Protein AF-A0ABD4S9Z8-F1 (afdb_monomer)

Foldseek 3Di:
DDQPLVVLLCCVPVVVPQPLVVLLVCCVVVSDPQVSSCVRNVDRNVVVVVVDDD

InterPro domains:
  IPR010022 Protein of unknown function XkdX [PF09693] (24-45)

Solvent-accessible surface area (backbone atoms only — not comparable to full-atom values): 3301 Å² total; per-residue (Å²): 133,82,52,68,65,59,53,50,34,43,39,36,72,76,67,62,54,78,57,63,69,65,57,48,49,38,39,75,72,66,71,40,50,59,67,52,45,24,70,50,71,72,44,60,52,65,69,52,53,76,74,45,88,131

Sequence (54 aa):
MMTQVQELQMFWNDWGNHDLSFYKVYVQCGAITKEDYKTVTGQDYDAVAETQPS

Radius of gyration: 10.56 Å; Cα contacts (8 Å, |Δi|>4): 43; chains: 1; bounding box: 22×18×35 Å

Mean predicted aligned error: 3.48 Å

pLDDT: mean 91.5, std 9.42, range [56.12, 97.69]

Structure (mmCIF, N/CA/C/O backbone):
data_AF-A0ABD4S9Z8-F1
#
_entry.id   AF-A0ABD4S9Z8-F1
#
loop_
_atom_site.group_PDB
_atom_site.id
_atom_site.type_symbol
_atom_site.label_atom_id
_atom_site.label_alt_id
_atom_site.label_comp_id
_atom_site.label_asym_id
_atom_site.label_entity_id
_atom_site.label_seq_id
_atom_site.pdbx_PDB_ins_code
_atom_site.Cartn_x
_atom_site.Cartn_y
_atom_site.Cartn_z
_atom_site.occupancy
_atom_site.B_iso_or_equiv
_atom_site.auth_seq_id
_atom_site.auth_comp_id
_atom_site.auth_asym_id
_atom_site.auth_atom_id
_atom_site.pdbx_PDB_model_num
ATOM 1 N N . MET A 1 1 ? 3.249 -5.786 21.374 1.00 73.88 1 MET A N 1
ATOM 2 C CA . MET A 1 1 ? 3.471 -6.424 20.059 1.00 73.88 1 MET A CA 1
ATOM 3 C C . MET A 1 1 ? 3.202 -5.353 19.012 1.00 73.88 1 MET A C 1
ATOM 5 O O . MET A 1 1 ? 2.287 -4.570 19.244 1.00 73.88 1 MET A O 1
ATOM 9 N N . MET A 1 2 ? 4.029 -5.232 17.971 1.00 83.62 2 MET A N 1
ATOM 10 C CA . MET A 1 2 ? 3.834 -4.218 16.920 1.00 83.62 2 MET A CA 1
ATOM 11 C C . MET A 1 2 ? 2.595 -4.543 16.080 1.00 83.62 2 MET A C 1
ATOM 13 O O . MET A 1 2 ? 2.220 -5.711 15.978 1.00 83.62 2 MET A O 1
ATOM 17 N N . THR A 1 3 ? 1.953 -3.527 15.503 1.00 94.56 3 THR A N 1
ATOM 18 C CA . THR A 1 3 ? 0.875 -3.754 14.528 1.00 94.56 3 THR A CA 1
ATOM 19 C C . THR A 1 3 ? 1.452 -4.153 13.170 1.00 94.56 3 THR A C 1
ATOM 21 O O . THR A 1 3 ? 2.609 -3.852 12.871 1.00 94.56 3 THR A O 1
ATOM 24 N N . GLN A 1 4 ? 0.632 -4.776 12.316 1.00 95.00 4 GLN A N 1
ATOM 25 C CA . GLN A 1 4 ? 1.067 -5.165 10.970 1.00 95.00 4 GLN A CA 1
ATOM 26 C C . GLN A 1 4 ? 1.564 -3.959 10.157 1.00 95.00 4 GLN A C 1
ATOM 28 O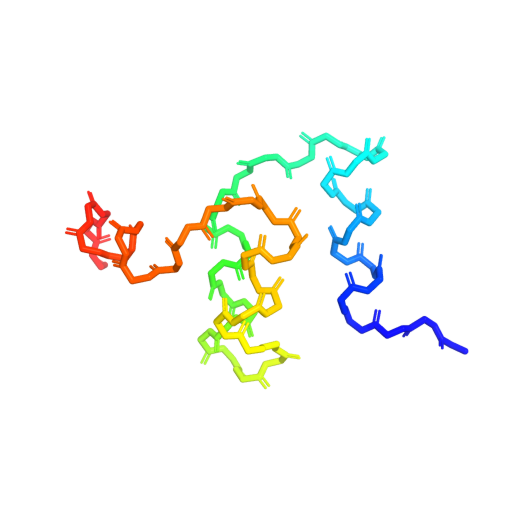 O . GLN A 1 4 ? 2.569 -4.057 9.463 1.00 95.00 4 GLN A O 1
ATOM 33 N N . VAL A 1 5 ? 0.904 -2.803 10.285 1.00 95.56 5 VAL A N 1
ATOM 34 C CA . VAL A 1 5 ? 1.297 -1.558 9.604 1.00 95.56 5 VAL A CA 1
ATOM 35 C C . VAL A 1 5 ? 2.669 -1.072 10.072 1.00 95.56 5 VAL A C 1
ATOM 37 O O . VAL A 1 5 ? 3.493 -0.694 9.245 1.00 95.56 5 VAL A O 1
ATOM 40 N N . GLN A 1 6 ? 2.944 -1.121 11.378 1.00 95.56 6 GLN A N 1
ATOM 41 C CA . GLN A 1 6 ? 4.234 -0.698 11.935 1.00 95.56 6 GLN A CA 1
ATOM 42 C C . GLN A 1 6 ? 5.384 -1.603 11.476 1.00 95.56 6 GLN A C 1
ATOM 44 O O . GLN A 1 6 ? 6.458 -1.109 11.144 1.00 95.56 6 GLN A O 1
ATOM 49 N N . GLU A 1 7 ? 5.151 -2.914 11.401 1.00 95.94 7 GLU A N 1
ATOM 50 C CA . GLU A 1 7 ? 6.128 -3.867 10.863 1.00 95.94 7 GLU A CA 1
ATOM 51 C C . GLU A 1 7 ? 6.428 -3.586 9.381 1.00 95.94 7 GLU A C 1
ATOM 53 O O . GLU A 1 7 ? 7.584 -3.501 8.973 1.00 95.94 7 GLU A O 1
ATOM 58 N N . LEU A 1 8 ? 5.389 -3.348 8.578 1.00 96.50 8 LEU A N 1
ATOM 59 C CA . LEU A 1 8 ? 5.543 -3.031 7.158 1.00 96.50 8 LEU A CA 1
ATOM 60 C C . LEU A 1 8 ? 6.248 -1.686 6.928 1.00 96.50 8 LEU A C 1
ATOM 62 O O . LEU A 1 8 ? 7.051 -1.570 6.000 1.00 96.50 8 LEU A O 1
ATOM 66 N N . GLN A 1 9 ? 6.007 -0.692 7.789 1.00 95.94 9 GLN A N 1
ATOM 67 C CA . GLN A 1 9 ? 6.757 0.567 7.781 1.00 95.94 9 GLN A CA 1
ATOM 68 C C . GLN A 1 9 ? 8.239 0.359 8.100 1.00 95.94 9 GLN A C 1
ATOM 70 O O . GLN A 1 9 ? 9.070 1.029 7.492 1.00 95.94 9 GLN A O 1
ATOM 75 N N . MET A 1 10 ? 8.585 -0.568 8.996 1.00 96.31 10 MET A N 1
ATOM 76 C CA . MET A 1 10 ? 9.982 -0.917 9.268 1.00 96.31 10 MET A CA 1
ATOM 77 C C . MET A 1 10 ? 10.633 -1.576 8.045 1.00 96.31 10 MET A C 1
ATOM 79 O O . MET A 1 10 ? 11.737 -1.209 7.649 1.00 96.31 10 MET A O 1
ATOM 83 N N . PHE A 1 11 ? 9.929 -2.496 7.375 1.00 95.56 11 PHE A N 1
ATOM 84 C CA . PHE A 1 11 ? 10.442 -3.111 6.146 1.00 95.56 11 PHE A CA 1
ATOM 85 C C . PHE A 1 11 ? 10.679 -2.090 5.034 1.00 95.56 11 PHE A C 1
ATOM 87 O O . PHE A 1 11 ? 11.668 -2.191 4.308 1.00 95.56 11 PHE A O 1
ATOM 94 N N . TRP A 1 12 ? 9.794 -1.098 4.927 1.00 96.44 12 TRP A N 1
ATOM 95 C CA . TRP A 1 12 ? 9.911 -0.042 3.929 1.00 96.44 12 TRP A CA 1
ATOM 96 C C . TRP A 1 12 ? 11.048 0.933 4.255 1.00 96.44 12 TRP A C 1
ATOM 98 O O . TRP A 1 12 ? 11.901 1.185 3.411 1.00 96.44 12 TRP A O 1
ATOM 108 N N . ASN A 1 13 ? 11.075 1.482 5.473 1.00 95.12 13 ASN A N 1
ATOM 109 C CA . ASN A 1 13 ? 11.978 2.580 5.829 1.00 95.12 13 ASN A CA 1
ATOM 110 C C . ASN A 1 13 ? 13.366 2.109 6.274 1.00 95.12 13 ASN A C 1
ATOM 112 O O . ASN A 1 13 ? 14.362 2.730 5.913 1.00 95.12 13 ASN A O 1
ATOM 116 N N . ASP A 1 14 ? 13.439 1.031 7.056 1.00 93.94 14 ASP A N 1
ATOM 117 C CA . ASP A 1 14 ? 14.690 0.586 7.675 1.00 93.94 14 ASP A CA 1
ATOM 118 C C . ASP A 1 14 ? 15.374 -0.514 6.860 1.00 93.94 14 ASP A C 1
ATOM 120 O O . ASP A 1 14 ? 16.601 -0.570 6.799 1.00 93.94 14 ASP A O 1
ATOM 124 N N . TRP A 1 15 ? 14.596 -1.419 6.254 1.00 92.56 15 TRP A N 1
ATOM 125 C CA . TRP A 1 15 ? 15.139 -2.569 5.511 1.00 92.56 15 TRP A CA 1
ATOM 126 C C . TRP A 1 15 ? 15.144 -2.353 3.993 1.00 92.56 15 TRP A C 1
ATOM 128 O O . TRP A 1 15 ? 15.699 -3.174 3.262 1.00 92.56 15 TRP A O 1
ATOM 138 N N . GLY A 1 16 ? 14.566 -1.244 3.520 1.00 93.06 16 GLY A N 1
ATOM 139 C CA . GLY A 1 16 ? 14.615 -0.814 2.122 1.00 93.06 16 GLY A CA 1
ATOM 140 C C . GLY A 1 16 ? 13.859 -1.720 1.150 1.00 93.06 16 GLY A C 1
ATOM 141 O O . GLY A 1 16 ? 14.174 -1.738 -0.043 1.00 93.06 16 GLY A O 1
ATOM 142 N N . ASN A 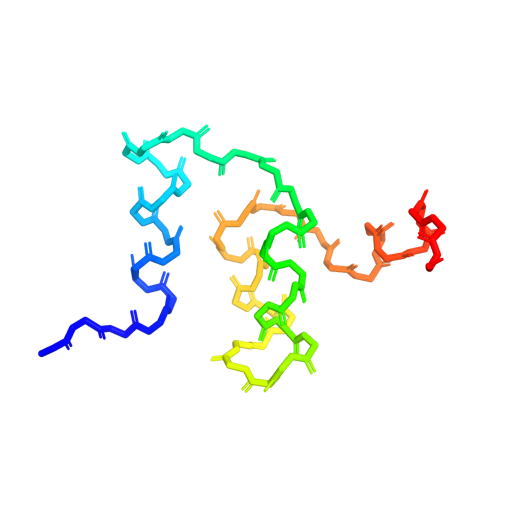1 17 ? 12.881 -2.497 1.627 1.00 92.25 17 ASN A N 1
ATOM 143 C CA . ASN A 1 17 ? 12.032 -3.274 0.734 1.00 92.25 17 ASN A CA 1
ATOM 144 C C . ASN A 1 17 ? 11.000 -2.349 0.083 1.00 92.25 17 ASN A C 1
ATOM 146 O O . ASN A 1 17 ? 9.986 -2.016 0.684 1.00 92.25 17 ASN A O 1
ATOM 150 N N . HIS A 1 18 ? 11.254 -1.942 -1.157 1.00 94.81 18 HIS A N 1
ATOM 151 C CA . HIS A 1 18 ? 10.351 -1.073 -1.912 1.00 94.81 18 HIS A CA 1
ATOM 152 C C . HIS A 1 18 ? 9.529 -1.813 -2.978 1.00 94.81 18 HIS A C 1
ATOM 154 O O . HIS A 1 18 ? 8.947 -1.180 -3.860 1.00 94.81 18 HIS A O 1
ATOM 160 N N . ASP A 1 19 ? 9.463 -3.148 -2.916 1.00 94.69 19 ASP A N 1
ATOM 161 C CA . ASP A 1 19 ? 8.616 -3.924 -3.822 1.00 94.69 19 ASP A CA 1
ATOM 162 C C . ASP A 1 19 ? 7.140 -3.766 -3.446 1.00 94.69 19 ASP A C 1
ATOM 164 O O . ASP A 1 19 ? 6.634 -4.381 -2.511 1.00 94.69 19 ASP A O 1
ATOM 168 N N . LEU A 1 20 ? 6.422 -2.956 -4.215 1.00 94.25 20 LEU A N 1
ATOM 169 C CA . LEU A 1 20 ? 4.991 -2.715 -4.039 1.00 94.25 20 LEU A CA 1
ATOM 170 C C . LEU A 1 20 ? 4.155 -4.003 -4.079 1.00 94.25 20 LEU A C 1
ATOM 172 O O . LEU A 1 20 ? 3.151 -4.107 -3.372 1.00 94.25 20 LEU A O 1
ATOM 176 N N . SER A 1 21 ? 4.583 -5.008 -4.848 1.00 93.38 21 SER A N 1
ATOM 177 C CA . SER A 1 21 ? 3.881 -6.292 -4.967 1.00 93.38 21 SER A CA 1
ATOM 178 C C . SER A 1 21 ? 3.854 -7.033 -3.632 1.00 93.38 21 SER A C 1
ATOM 180 O O . SER A 1 21 ? 2.828 -7.610 -3.277 1.00 93.38 21 SER A O 1
ATOM 182 N N . PHE A 1 22 ? 4.937 -6.942 -2.853 1.00 94.44 22 PHE A N 1
ATOM 183 C CA . PHE A 1 22 ? 5.014 -7.501 -1.504 1.00 94.44 22 PHE A CA 1
ATOM 184 C C . PHE A 1 22 ? 3.928 -6.910 -0.594 1.00 94.44 22 PHE A C 1
ATOM 186 O O . PHE A 1 22 ? 3.172 -7.653 0.025 1.00 94.44 2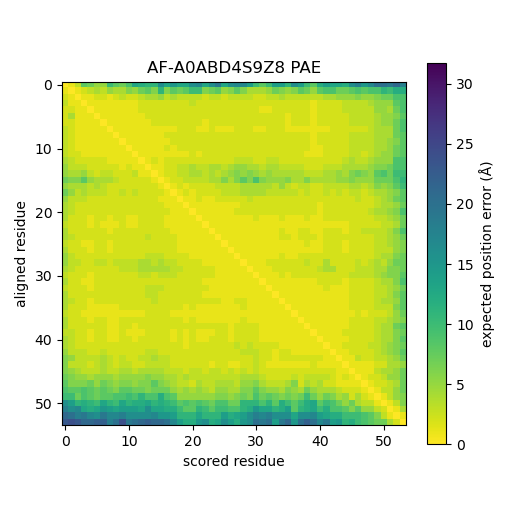2 PHE A O 1
ATOM 193 N N . TYR A 1 23 ? 3.777 -5.583 -0.567 1.00 95.94 23 TYR A N 1
ATOM 194 C CA . TYR A 1 23 ? 2.782 -4.903 0.273 1.00 95.94 23 TYR A CA 1
ATOM 195 C C . TYR A 1 23 ? 1.343 -5.108 -0.218 1.00 95.94 23 TYR A C 1
ATOM 197 O O . TYR A 1 23 ? 0.418 -5.173 0.594 1.00 95.94 23 TYR A O 1
ATOM 205 N N . LYS A 1 24 ? 1.136 -5.265 -1.534 1.00 94.44 24 LYS A N 1
ATOM 206 C CA . LYS A 1 24 ? -0.187 -5.564 -2.108 1.00 94.44 24 LYS A CA 1
ATOM 207 C C . LYS A 1 24 ? -0.764 -6.872 -1.577 1.00 94.44 24 LYS A C 1
ATOM 209 O O . LYS A 1 24 ? -1.970 -6.928 -1.339 1.00 94.44 24 LYS A O 1
ATOM 214 N N . VAL A 1 25 ? 0.072 -7.887 -1.348 1.00 94.81 25 VAL A N 1
ATOM 215 C C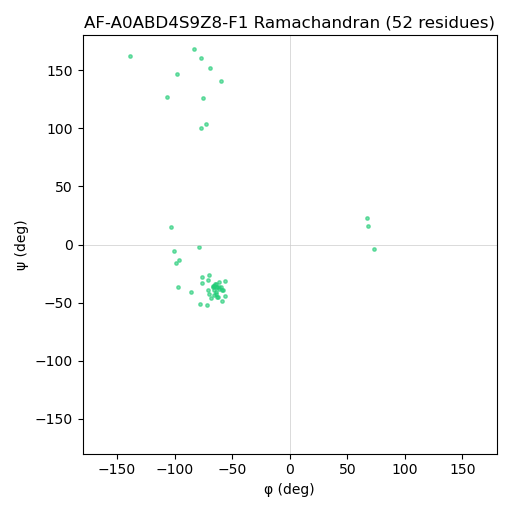A . VAL A 1 25 ? -0.369 -9.176 -0.788 1.00 94.81 25 VAL A CA 1
ATOM 216 C C . VAL A 1 25 ? -1.022 -8.984 0.583 1.00 94.81 25 VAL A C 1
ATOM 218 O O . VAL A 1 25 ? -2.066 -9.572 0.846 1.00 94.81 25 VAL A O 1
ATOM 221 N N . TYR A 1 26 ? -0.497 -8.094 1.430 1.00 96.19 26 TYR A N 1
ATOM 222 C CA . TYR A 1 26 ? -1.088 -7.821 2.746 1.00 96.19 26 TYR A CA 1
ATOM 223 C C . TYR A 1 26 ? -2.478 -7.186 2.645 1.00 96.19 26 TYR A C 1
ATOM 225 O O . TYR A 1 26 ? -3.349 -7.493 3.458 1.00 96.19 26 TYR A O 1
ATOM 233 N N . VAL A 1 27 ? -2.717 -6.355 1.625 1.00 95.88 27 VAL A N 1
ATOM 234 C CA . VAL A 1 27 ? -4.061 -5.831 1.330 1.00 95.88 27 VAL A CA 1
ATOM 235 C C . VAL A 1 27 ? -4.979 -6.953 0.842 1.00 95.88 27 VAL A C 1
ATOM 237 O O . VAL A 1 27 ? -6.105 -7.081 1.315 1.00 95.88 27 VAL A O 1
ATOM 240 N N . GLN A 1 28 ? -4.500 -7.799 -0.075 1.00 93.94 28 GLN A N 1
ATOM 241 C CA . GLN A 1 28 ? -5.277 -8.910 -0.642 1.00 93.94 28 GLN A CA 1
ATOM 242 C C . GLN A 1 28 ? -5.656 -9.963 0.406 1.00 93.94 28 GLN A C 1
ATOM 244 O O . GLN A 1 28 ? -6.745 -10.528 0.348 1.00 93.94 28 GLN A O 1
ATOM 249 N N . CYS A 1 29 ? -4.789 -10.196 1.392 1.00 94.69 29 CYS A N 1
ATOM 250 C CA . CYS A 1 29 ? -5.063 -11.068 2.531 1.00 94.69 29 CYS A CA 1
ATOM 251 C C . CYS A 1 29 ? -5.945 -10.409 3.607 1.00 94.69 29 CYS A C 1
ATOM 253 O O . CYS A 1 29 ? -6.256 -11.058 4.604 1.00 94.69 29 CYS A O 1
ATOM 255 N N . GLY A 1 30 ? -6.327 -9.136 3.446 1.00 94.88 30 GLY A N 1
ATOM 256 C CA . GLY A 1 30 ? -7.090 -8.379 4.442 1.00 94.88 30 GLY A CA 1
ATOM 257 C C . GLY A 1 30 ? -6.311 -8.077 5.726 1.00 94.88 30 GLY A C 1
ATOM 258 O O . GLY A 1 30 ? -6.917 -7.738 6.739 1.00 94.88 30 GLY A O 1
ATOM 259 N N . ALA A 1 31 ? -4.981 -8.215 5.702 1.00 96.12 31 ALA A N 1
ATOM 260 C CA . ALA A 1 31 ? -4.110 -7.953 6.846 1.00 96.12 31 ALA A CA 1
ATOM 261 C C . ALA A 1 31 ? -3.906 -6.448 7.089 1.00 96.12 31 ALA A C 1
ATOM 263 O O . ALA A 1 31 ? -3.685 -6.036 8.226 1.00 96.12 31 ALA A O 1
ATOM 264 N N . ILE A 1 32 ? -3.992 -5.638 6.029 1.00 96.88 32 ILE A N 1
ATOM 265 C CA . ILE A 1 32 ? -4.012 -4.171 6.083 1.00 96.88 32 ILE A CA 1
ATOM 266 C C . ILE A 1 32 ? -5.047 -3.617 5.097 1.00 96.88 32 ILE A C 1
ATOM 268 O O . ILE A 1 32 ? -5.457 -4.301 4.158 1.00 96.88 32 ILE A O 1
ATOM 272 N N . THR A 1 33 ? -5.452 -2.362 5.277 1.00 97.69 33 THR A N 1
ATOM 273 C CA . THR A 1 33 ? -6.339 -1.676 4.329 1.00 97.69 33 THR A CA 1
ATOM 274 C C . THR A 1 33 ? -5.565 -1.072 3.148 1.00 97.69 33 THR A C 1
ATOM 276 O O . THR A 1 33 ? -4.338 -0.949 3.165 1.00 97.69 33 THR A O 1
ATOM 279 N N . LYS A 1 34 ? -6.285 -0.633 2.108 1.00 97.06 34 LYS A N 1
ATOM 280 C CA .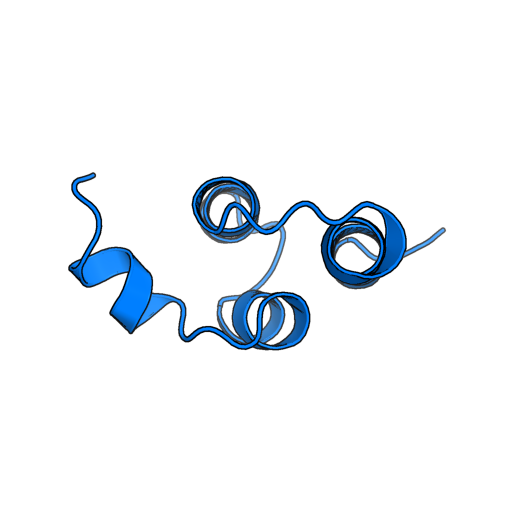 LYS A 1 34 ? -5.697 0.148 1.003 1.00 97.06 34 LYS A CA 1
ATOM 281 C C . LYS A 1 34 ? -5.107 1.485 1.480 1.00 97.06 34 LYS A C 1
ATOM 283 O O . LYS A 1 34 ? -4.113 1.952 0.928 1.00 97.06 34 LYS A O 1
ATOM 288 N N . GLU A 1 35 ? -5.696 2.091 2.511 1.00 97.38 35 GLU A N 1
ATOM 289 C CA . GLU A 1 35 ? -5.195 3.333 3.115 1.00 97.38 35 GLU A CA 1
ATOM 290 C C . GLU A 1 35 ? -3.894 3.093 3.888 1.00 97.38 35 GLU A C 1
ATOM 292 O O . GLU A 1 35 ? -2.950 3.881 3.788 1.00 97.38 35 GLU A O 1
ATOM 297 N N . ASP A 1 36 ? -3.794 1.962 4.589 1.00 97.38 36 ASP A N 1
ATOM 298 C CA . ASP A 1 36 ? -2.558 1.548 5.257 1.00 97.38 36 ASP A CA 1
ATOM 299 C C . ASP A 1 36 ? -1.440 1.286 4.244 1.00 97.38 36 ASP A C 1
ATOM 301 O O . ASP A 1 36 ? -0.308 1.718 4.449 1.00 97.38 36 ASP A O 1
ATOM 305 N N . TYR A 1 37 ? -1.750 0.645 3.113 1.00 97.00 37 TYR A N 1
ATOM 306 C CA . TYR A 1 37 ? -0.788 0.452 2.025 1.00 97.00 37 TYR A CA 1
ATOM 307 C C . TYR A 1 37 ? -0.201 1.783 1.542 1.00 97.00 37 TYR A C 1
ATOM 309 O O . TYR A 1 37 ? 1.018 1.909 1.393 1.00 97.00 37 TYR A O 1
ATOM 317 N N . LYS A 1 38 ? -1.052 2.799 1.360 1.00 97.19 38 LYS A N 1
ATOM 318 C CA . LYS A 1 38 ? -0.616 4.153 0.997 1.00 97.19 38 LYS A CA 1
ATOM 319 C C . LYS A 1 38 ? 0.197 4.811 2.105 1.00 97.19 38 LYS A C 1
ATOM 321 O O . LYS A 1 38 ? 1.162 5.509 1.819 1.00 97.19 38 LYS A O 1
ATOM 326 N N . THR A 1 39 ? -0.148 4.553 3.361 1.00 96.50 39 THR A N 1
ATOM 327 C CA . THR A 1 39 ? 0.601 5.047 4.524 1.00 96.50 39 THR A CA 1
ATOM 328 C C . THR A 1 39 ? 2.000 4.428 4.622 1.00 96.50 39 THR A C 1
ATOM 330 O O . THR A 1 39 ? 2.941 5.107 5.029 1.00 96.50 39 THR A O 1
ATOM 333 N N . VAL A 1 40 ? 2.161 3.156 4.243 1.00 96.31 40 VAL A N 1
ATOM 334 C CA . VAL A 1 40 ? 3.456 2.456 4.251 1.00 96.31 40 VAL A CA 1
ATOM 335 C C . VAL A 1 40 ? 4.315 2.857 3.052 1.00 96.31 40 VAL A C 1
ATOM 337 O O . VAL A 1 40 ? 5.477 3.209 3.220 1.00 96.31 40 VAL A O 1
ATOM 340 N N . THR A 1 41 ? 3.750 2.789 1.846 1.00 95.56 41 THR A N 1
ATOM 341 C CA . THR A 1 41 ? 4.511 2.869 0.584 1.00 95.56 41 THR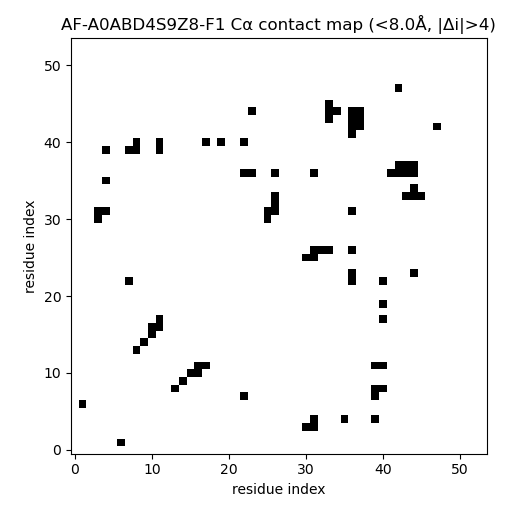 A CA 1
ATOM 342 C C . THR A 1 41 ? 4.495 4.261 -0.055 1.00 95.56 41 THR A C 1
ATOM 344 O O . THR A 1 41 ? 5.255 4.541 -0.982 1.00 95.56 41 THR A O 1
ATOM 347 N N . GLY A 1 42 ? 3.582 5.134 0.378 1.00 95.56 42 GLY A N 1
ATOM 348 C CA . GLY A 1 42 ? 3.271 6.404 -0.282 1.00 95.56 42 GLY A CA 1
ATOM 349 C C . GLY A 1 42 ? 2.485 6.263 -1.593 1.00 95.56 42 GLY A C 1
ATOM 350 O O . GLY A 1 42 ? 2.108 7.277 -2.178 1.00 95.56 42 GLY A O 1
ATOM 351 N N . GLN A 1 43 ? 2.230 5.038 -2.064 1.00 94.81 43 GLN A N 1
ATOM 352 C CA . GLN A 1 43 ? 1.582 4.776 -3.348 1.00 94.81 43 GLN A CA 1
ATOM 353 C C . GLN A 1 43 ? 0.091 4.497 -3.188 1.00 94.81 43 GLN A C 1
ATOM 355 O O . GLN A 1 43 ? -0.354 3.897 -2.212 1.00 94.81 43 GLN A O 1
ATOM 360 N N . ASP A 1 44 ? -0.692 4.912 -4.176 1.00 95.50 44 ASP A N 1
ATOM 361 C CA . ASP A 1 44 ? -2.111 4.582 -4.225 1.00 95.50 44 ASP A CA 1
ATOM 362 C C . ASP A 1 44 ? -2.310 3.121 -4.656 1.00 95.50 44 ASP A C 1
ATOM 364 O O . ASP A 1 44 ? -1.774 2.695 -5.680 1.00 95.50 44 ASP A O 1
ATOM 368 N N . TYR A 1 45 ? -3.043 2.336 -3.860 1.00 93.94 45 TYR A N 1
ATOM 369 C CA . TYR A 1 45 ? -3.210 0.904 -4.121 1.00 93.94 45 TYR A CA 1
ATOM 370 C C . TYR A 1 45 ? -3.915 0.638 -5.451 1.00 93.94 45 TYR A C 1
AT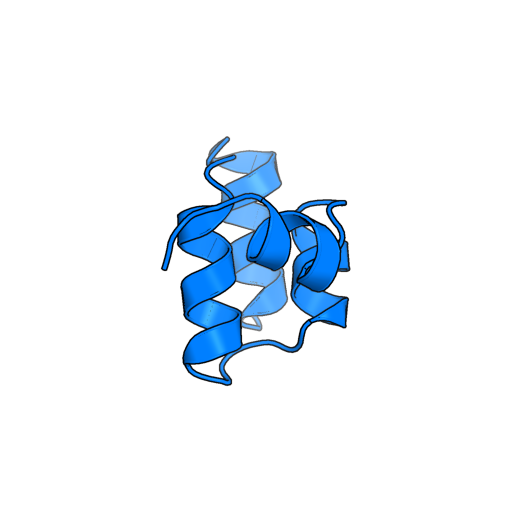OM 372 O O . TYR A 1 45 ? -3.477 -0.229 -6.206 1.00 93.94 45 TYR A O 1
ATOM 380 N N . ASP A 1 46 ? -4.998 1.366 -5.733 1.00 92.12 46 ASP A N 1
ATOM 381 C CA . ASP A 1 46 ? -5.829 1.114 -6.907 1.00 92.12 46 ASP A CA 1
ATOM 382 C C . ASP A 1 46 ? -5.077 1.500 -8.188 1.00 92.12 46 ASP A C 1
ATOM 384 O O . ASP A 1 46 ? -5.001 0.692 -9.112 1.00 92.12 46 ASP A O 1
ATOM 388 N N . ALA A 1 47 ? -4.369 2.635 -8.191 1.00 89.81 47 ALA A N 1
ATOM 389 C CA . ALA A 1 47 ? -3.533 3.033 -9.329 1.00 89.81 47 ALA A CA 1
ATOM 390 C C . ALA A 1 47 ? -2.394 2.031 -9.633 1.00 89.81 47 ALA A C 1
ATOM 392 O O . ALA A 1 47 ? -2.048 1.778 -10.791 1.00 89.81 47 ALA A O 1
ATOM 393 N N . VAL A 1 48 ? -1.795 1.432 -8.596 1.00 8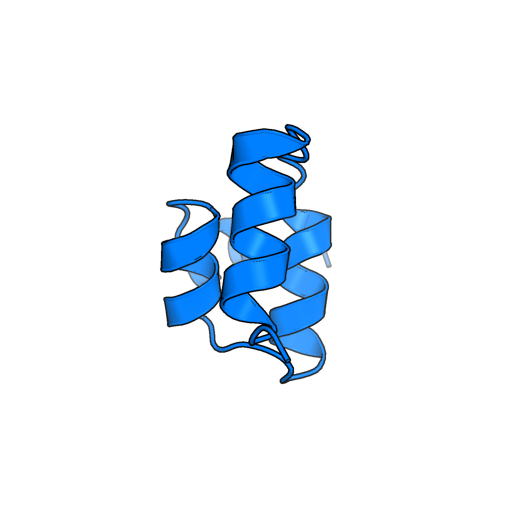7.62 48 VAL A N 1
ATOM 394 C CA . VAL A 1 48 ? -0.748 0.405 -8.760 1.00 87.62 48 VAL A CA 1
ATOM 395 C C . VAL A 1 48 ? -1.347 -0.950 -9.160 1.00 87.62 48 VAL A C 1
ATOM 397 O O . VAL A 1 48 ? -0.728 -1.723 -9.893 1.00 87.62 48 VAL A O 1
ATOM 400 N N . ALA A 1 49 ? -2.554 -1.273 -8.695 1.00 82.00 49 ALA A N 1
ATOM 401 C CA . ALA A 1 49 ? -3.254 -2.493 -9.082 1.00 82.00 49 ALA A CA 1
ATOM 402 C C . ALA A 1 49 ? -3.661 -2.487 -10.562 1.00 82.00 49 ALA A C 1
ATOM 404 O O . ALA A 1 49 ? -3.546 -3.521 -11.210 1.00 82.00 49 ALA A O 1
ATOM 405 N N . GLU A 1 50 ? -4.061 -1.338 -11.108 1.00 77.50 50 GLU A N 1
ATOM 406 C CA . GLU A 1 50 ? -4.439 -1.199 -12.522 1.00 77.50 50 GLU A CA 1
ATOM 407 C C . GLU A 1 50 ? -3.252 -1.306 -13.492 1.00 77.50 50 GLU A C 1
ATOM 409 O O . GLU A 1 50 ? -3.420 -1.680 -14.652 1.00 77.50 50 GLU A O 1
ATOM 414 N N . THR A 1 51 ? -2.041 -0.979 -13.035 1.00 75.00 51 THR A N 1
ATOM 415 C CA . THR A 1 51 ? -0.835 -0.914 -13.880 1.00 75.00 51 THR A CA 1
ATOM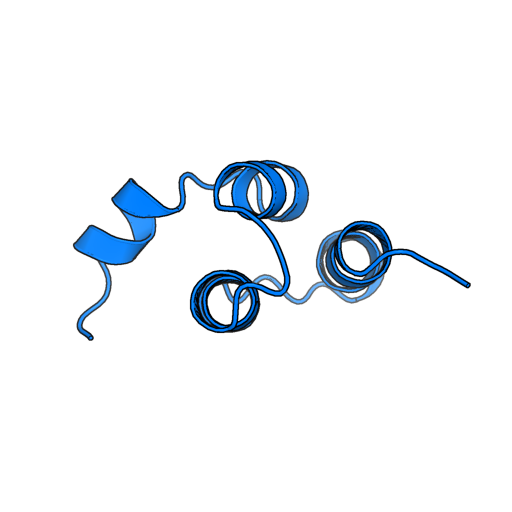 416 C C . THR A 1 51 ? 0.008 -2.187 -13.855 1.00 75.00 51 THR A C 1
ATOM 418 O O . THR A 1 51 ? 0.872 -2.364 -14.715 1.00 75.00 51 THR A O 1
ATOM 421 N N . GLN A 1 52 ? -0.244 -3.098 -12.911 1.00 62.41 52 GLN A N 1
ATOM 422 C CA . GLN A 1 52 ? 0.439 -4.388 -12.834 1.00 62.41 52 GLN A CA 1
ATOM 423 C C . GLN A 1 52 ? -0.507 -5.520 -13.265 1.00 62.41 52 GLN A C 1
ATOM 425 O O . GLN A 1 52 ? -1.596 -5.633 -12.702 1.00 62.41 52 GLN A O 1
ATOM 430 N N . PRO A 1 53 ? -0.111 -6.382 -14.223 1.00 59.53 53 PRO A N 1
ATOM 431 C CA . PRO A 1 53 ? -0.913 -7.546 -14.586 1.00 59.53 53 PRO A CA 1
ATOM 432 C C . PRO A 1 53 ? -1.113 -8.460 -13.367 1.00 59.53 53 PRO A C 1
ATOM 434 O O . PRO A 1 53 ? -0.209 -8.604 -12.542 1.00 59.53 53 PRO A O 1
ATOM 437 N N . SER A 1 54 ? -2.327 -9.010 -13.255 1.00 56.12 54 SER A N 1
ATOM 438 C CA . SER A 1 54 ? -2.750 -9.931 -12.188 1.00 56.12 54 SER A CA 1
ATOM 439 C C . SER A 1 54 ? -2.023 -11.269 -12.234 1.00 56.12 54 SER A C 1
ATOM 441 O O . SER A 1 54 ? -1.736 -11.740 -13.358 1.00 56.12 54 SER A O 1
#

Secondary structure (DSSP, 8-state):
---HHHHHHHHHHTS----HHHHHHHHHTTSS-HHHHHHHHSS-HHHHHHHS--

Organism: NCBI:txid1050107